Protein AF-A0AAU5Z1F2-F1 (afdb_monomer_lite)

Foldseek 3Di:
DDPPDPPVPQQAEAEDEDEFEDDDVCLVVLLVVLVVLLCLQVLHDPNVVVCVVNSYHYDHDHFHYDDSSRVSSVVSVVSVVDPPPPPVD

pLDDT: mean 87.54, std 15.44, range [43.31, 97.75]

Secondary structure (DSSP, 8-state):
--------PPPEEEEEEEEE---TTTHHHHHHHHHHHHHHHTT-TTHHHHHHHTTEEEEEEEEEE-THHHHHHHHHHHHHH-TT--TT-

Radius of gyration: 16.47 Å; chains: 1; bounding box: 30×21×60 Å

Sequence (89 aa):
MDQLNDVQDAPEEIRFAVVLNGGVSLAVWMGGVVREIDRVTRGKGPYGPLLQLLDVKARADVIAGTSAGGINGAALALSQANAHADPKR

Structure (mmCIF, N/CA/C/O backbone):
data_AF-A0AAU5Z1F2-F1
#
_entry.id   AF-A0AAU5Z1F2-F1
#
loop_
_atom_site.group_PDB
_atom_site.id
_atom_site.type_symbol
_atom_site.label_atom_id
_atom_site.label_alt_id
_atom_site.label_comp_id
_atom_site.label_asym_id
_atom_site.label_entity_id
_atom_site.label_seq_id
_atom_site.pdbx_PDB_ins_code
_atom_site.Cartn_x
_atom_site.Cartn_y
_atom_site.Cartn_z
_atom_site.occupancy
_atom_site.B_iso_or_equiv
_atom_site.auth_seq_id
_atom_site.auth_comp_id
_atom_site.auth_asym_id
_atom_site.auth_atom_id
_atom_site.pdbx_PDB_model_num
ATOM 1 N N . MET A 1 1 ? -17.198 9.982 43.683 1.00 43.31 1 MET A N 1
ATOM 2 C CA . MET A 1 1 ? -17.811 9.003 42.762 1.00 43.31 1 MET A CA 1
ATOM 3 C C . MET A 1 1 ? -17.301 9.407 41.399 1.00 43.31 1 MET A C 1
ATOM 5 O O . MET A 1 1 ? -17.893 10.264 40.758 1.00 43.31 1 MET A O 1
ATOM 9 N N . ASP A 1 2 ? -16.086 8.954 41.099 1.00 46.12 2 ASP A N 1
ATOM 10 C CA . ASP A 1 2 ? -15.282 9.473 39.997 1.00 46.12 2 ASP A CA 1
ATOM 11 C C . ASP A 1 2 ? -15.890 9.034 38.673 1.00 46.12 2 ASP A C 1
ATOM 13 O O . ASP A 1 2 ? -15.905 7.852 38.335 1.00 46.12 2 ASP A O 1
ATOM 17 N N . GLN A 1 3 ? -16.398 10.010 37.926 1.00 55.22 3 GLN A N 1
ATOM 18 C CA . GLN A 1 3 ? -16.552 9.885 36.487 1.00 55.22 3 GLN A CA 1
ATOM 19 C C . GLN A 1 3 ? -15.139 9.904 35.900 1.00 55.22 3 GLN A C 1
ATOM 21 O O . GLN A 1 3 ? -14.617 10.954 35.534 1.00 55.22 3 GLN A O 1
ATOM 26 N N . LEU A 1 4 ? -14.481 8.744 35.900 1.00 54.06 4 LEU A N 1
ATOM 27 C CA . LEU A 1 4 ? -13.286 8.539 35.097 1.00 54.06 4 LEU A CA 1
ATOM 28 C C . LEU A 1 4 ? -13.723 8.695 33.643 1.00 54.06 4 LEU A C 1
ATOM 30 O O . LEU A 1 4 ? -14.511 7.896 33.141 1.00 54.06 4 LEU A O 1
ATOM 34 N N . ASN A 1 5 ? -13.269 9.787 33.030 1.00 50.22 5 ASN A N 1
ATOM 35 C CA . ASN A 1 5 ? -13.365 10.042 31.605 1.00 50.22 5 ASN A CA 1
ATOM 36 C C . ASN A 1 5 ? -13.051 8.753 30.844 1.00 50.22 5 ASN A C 1
ATOM 38 O O . ASN A 1 5 ? -11.907 8.298 30.853 1.00 50.22 5 ASN A O 1
ATOM 42 N N . ASP A 1 6 ? -14.057 8.209 30.167 1.00 57.19 6 ASP A N 1
ATOM 43 C CA . ASP A 1 6 ? -13.878 7.273 29.066 1.00 57.19 6 ASP A CA 1
ATOM 44 C C . ASP A 1 6 ? -13.248 8.073 27.919 1.00 57.19 6 ASP A C 1
ATOM 46 O O . ASP A 1 6 ? -13.915 8.524 26.985 1.00 57.19 6 ASP A O 1
ATOM 50 N N . VAL A 1 7 ? -11.954 8.383 28.051 1.00 59.22 7 VAL A N 1
ATOM 51 C CA . VAL A 1 7 ? -11.138 8.712 26.890 1.00 59.22 7 VAL A CA 1
ATOM 52 C C . VAL A 1 7 ? -11.110 7.405 26.122 1.00 59.22 7 VAL A C 1
ATOM 54 O O . VAL A 1 7 ? -10.333 6.514 26.446 1.00 59.22 7 VAL A O 1
ATOM 57 N N . GLN A 1 8 ? -12.031 7.252 25.171 1.00 60.94 8 GLN A N 1
ATOM 58 C CA . GLN A 1 8 ? -11.882 6.256 24.125 1.00 60.94 8 GLN A CA 1
ATOM 59 C C . GLN A 1 8 ? -10.555 6.579 23.446 1.00 60.94 8 GLN A C 1
ATOM 61 O O . GLN A 1 8 ? -10.497 7.463 22.587 1.00 60.94 8 GLN A O 1
ATOM 66 N N . ASP A 1 9 ? -9.478 5.941 23.904 1.00 69.88 9 ASP A N 1
ATOM 67 C CA . ASP A 1 9 ? -8.188 6.033 23.250 1.00 69.88 9 ASP A CA 1
ATOM 68 C C . ASP A 1 9 ? -8.432 5.623 21.802 1.00 69.88 9 ASP A C 1
ATOM 70 O O . ASP A 1 9 ? -9.001 4.567 21.510 1.00 69.88 9 ASP A O 1
ATOM 74 N N . ALA A 1 10 ? -8.128 6.537 20.880 1.00 75.88 10 ALA A N 1
ATOM 75 C CA . ALA A 1 10 ? -8.285 6.246 19.470 1.00 75.88 10 ALA A CA 1
ATOM 76 C C . ALA A 1 10 ? -7.452 4.990 19.161 1.00 75.88 10 ALA A C 1
ATOM 78 O O . ALA A 1 10 ? -6.311 4.917 19.624 1.00 75.88 10 ALA A O 1
ATOM 79 N N . PRO A 1 11 ? -7.992 4.026 18.390 1.00 84.06 11 PRO A N 1
ATOM 80 C CA . PRO A 1 11 ? -7.277 2.790 18.098 1.00 84.06 11 PRO A CA 1
ATOM 81 C C . PRO A 1 11 ? -5.916 3.121 17.492 1.00 84.06 11 PRO A C 1
ATOM 83 O O . PRO A 1 11 ? -5.809 4.049 16.678 1.00 84.06 11 PRO A O 1
ATOM 86 N N . GLU A 1 12 ? -4.892 2.371 17.892 1.00 93.00 12 GLU A N 1
ATOM 87 C CA . GLU A 1 12 ? -3.517 2.603 17.452 1.00 93.00 12 GLU A CA 1
ATOM 88 C C . GLU A 1 12 ? -3.443 2.567 15.915 1.00 93.00 12 GLU A C 1
ATOM 90 O O . GLU A 1 12 ? -4.061 1.727 15.261 1.00 93.00 12 GLU A O 1
ATOM 95 N N . GLU A 1 13 ? -2.713 3.501 15.297 1.00 94.88 13 GLU A N 1
ATOM 96 C CA . GLU A 1 13 ? -2.612 3.583 13.837 1.00 94.88 13 GLU A CA 1
ATOM 97 C C . GLU A 1 13 ? -1.218 3.162 13.361 1.00 94.88 13 GLU A C 1
ATOM 99 O O . GLU A 1 13 ? -0.221 3.851 13.580 1.00 94.88 13 GLU A O 1
ATOM 104 N N . ILE A 1 14 ? -1.154 2.045 12.636 1.00 95.31 14 ILE A N 1
ATOM 105 C CA . ILE A 1 14 ? 0.051 1.589 11.948 1.00 95.31 14 ILE A CA 1
ATOM 106 C C . ILE A 1 14 ? 0.199 2.386 10.654 1.00 95.31 14 ILE A C 1
ATOM 108 O O . ILE A 1 14 ? -0.541 2.197 9.682 1.00 95.31 14 ILE A O 1
ATOM 112 N N . ARG A 1 15 ? 1.194 3.270 10.641 1.00 95.88 15 ARG A N 1
ATOM 113 C CA . ARG A 1 15 ? 1.464 4.211 9.553 1.00 95.88 15 ARG A CA 1
ATOM 114 C C . ARG A 1 15 ? 2.733 3.823 8.815 1.00 95.88 15 ARG A C 1
ATOM 116 O O . ARG A 1 15 ? 3.789 3.674 9.427 1.00 95.88 15 ARG A O 1
ATOM 123 N N . PHE A 1 16 ? 2.644 3.654 7.501 1.00 93.62 16 PHE A N 1
ATOM 124 C CA . PHE A 1 16 ? 3.774 3.207 6.693 1.00 93.62 16 PHE A CA 1
ATOM 125 C C . PHE A 1 16 ? 3.941 4.010 5.402 1.00 93.62 16 PHE A C 1
ATOM 127 O O . PHE A 1 16 ? 3.011 4.623 4.872 1.00 93.62 16 PHE A O 1
ATOM 134 N N . ALA A 1 17 ? 5.173 3.991 4.900 1.00 96.88 17 ALA A N 1
ATOM 135 C CA . ALA A 1 17 ? 5.555 4.531 3.606 1.00 96.88 17 ALA A CA 1
ATOM 136 C C . ALA A 1 17 ? 5.851 3.380 2.643 1.00 96.88 17 ALA A C 1
ATOM 138 O O . ALA A 1 17 ? 6.465 2.384 3.032 1.00 96.88 17 ALA A O 1
ATOM 139 N N . VAL A 1 18 ? 5.446 3.523 1.383 1.00 96.38 18 VAL A N 1
ATOM 140 C CA . VAL A 1 18 ? 5.702 2.525 0.339 1.00 96.38 18 VAL A CA 1
ATOM 141 C C . VAL A 1 18 ? 6.455 3.146 -0.828 1.00 96.38 18 VAL A C 1
ATOM 143 O O . VAL A 1 18 ? 6.134 4.244 -1.288 1.00 96.38 18 VAL A O 1
ATOM 146 N N . VAL A 1 19 ? 7.455 2.417 -1.323 1.00 96.81 19 VAL A N 1
ATOM 147 C CA . VAL A 1 19 ? 8.226 2.778 -2.515 1.00 96.81 19 VAL A CA 1
ATOM 148 C C . VAL A 1 19 ? 8.115 1.646 -3.526 1.00 96.81 19 VAL A C 1
ATOM 150 O O . VAL A 1 19 ? 8.519 0.516 -3.257 1.00 96.81 19 VAL A O 1
ATOM 153 N N . LEU A 1 20 ? 7.555 1.950 -4.693 1.00 95.81 20 LEU A N 1
ATOM 154 C CA . LEU A 1 20 ? 7.347 0.999 -5.779 1.00 95.81 20 LEU A CA 1
ATOM 155 C C . LEU A 1 20 ? 8.395 1.234 -6.870 1.00 95.81 20 LEU A C 1
ATOM 157 O O . LEU A 1 20 ? 8.305 2.179 -7.660 1.00 95.81 20 LEU A O 1
ATOM 161 N N . ASN A 1 21 ? 9.407 0.369 -6.910 1.00 92.75 21 ASN A N 1
ATOM 162 C CA . ASN A 1 21 ? 10.464 0.429 -7.916 1.00 92.75 21 ASN A CA 1
ATOM 163 C C . ASN A 1 21 ? 9.952 -0.092 -9.264 1.00 92.75 21 ASN A C 1
ATOM 165 O O . ASN A 1 21 ? 9.357 -1.164 -9.341 1.00 92.75 21 ASN A O 1
ATOM 169 N N . GLY A 1 22 ? 10.176 0.676 -10.331 1.00 89.06 22 GLY A N 1
ATOM 170 C CA . GLY A 1 22 ? 9.682 0.353 -11.667 1.00 89.06 22 GLY A CA 1
ATOM 171 C C . GLY A 1 22 ? 10.293 -0.894 -12.316 1.00 89.06 22 GLY A C 1
ATOM 172 O O . GLY A 1 22 ? 11.276 -1.464 -11.854 1.00 89.06 22 GLY A O 1
ATOM 173 N N . GLY A 1 23 ? 9.702 -1.286 -13.446 1.00 90.81 23 GLY A N 1
ATOM 174 C CA . GLY A 1 23 ? 10.114 -2.424 -14.270 1.00 90.81 23 GLY A CA 1
ATOM 175 C C . GLY A 1 23 ? 8.900 -3.069 -14.938 1.00 90.81 23 GLY A C 1
ATOM 176 O O . GLY A 1 23 ? 7.886 -3.296 -14.281 1.00 90.81 23 GLY A O 1
ATOM 177 N N . VAL A 1 24 ? 8.979 -3.355 -16.241 1.00 84.62 24 VAL A N 1
ATOM 178 C CA . VAL A 1 24 ? 7.824 -3.846 -17.021 1.00 84.62 24 VAL A CA 1
ATOM 179 C C . VAL A 1 24 ? 7.283 -5.175 -16.492 1.00 84.62 24 VAL A C 1
ATOM 181 O O . VAL A 1 24 ? 6.092 -5.281 -16.218 1.00 84.62 24 VAL A O 1
ATOM 184 N N . SER A 1 25 ? 8.156 -6.155 -16.240 1.00 84.50 25 SER A N 1
ATOM 185 C CA . SER A 1 25 ? 7.758 -7.474 -15.729 1.00 84.50 25 SER A CA 1
ATOM 186 C C . SER A 1 25 ? 7.178 -7.410 -14.315 1.00 84.50 25 SER A C 1
ATOM 188 O O . SER A 1 25 ? 6.366 -8.248 -13.937 1.00 84.50 25 SER A O 1
ATOM 190 N N . LEU A 1 26 ? 7.566 -6.397 -13.536 1.00 90.81 26 LEU A N 1
ATOM 191 C CA . LEU A 1 26 ? 7.116 -6.222 -12.158 1.00 90.81 26 LEU A CA 1
ATOM 192 C C . LEU A 1 26 ? 5.807 -5.415 -12.069 1.00 90.81 26 LEU A C 1
ATOM 194 O O . LEU A 1 26 ? 5.158 -5.419 -11.027 1.00 90.81 26 LEU A O 1
ATOM 198 N N . ALA A 1 27 ? 5.373 -4.766 -13.158 1.00 92.69 27 ALA A N 1
ATOM 199 C CA . ALA A 1 27 ? 4.185 -3.910 -13.187 1.00 92.69 27 ALA A CA 1
ATOM 200 C C . ALA A 1 27 ? 2.915 -4.628 -12.705 1.00 92.69 27 ALA A C 1
ATOM 202 O O . ALA A 1 27 ? 2.168 -4.087 -11.891 1.00 92.69 27 ALA A O 1
ATOM 203 N N . VAL A 1 28 ? 2.695 -5.855 -13.185 1.00 93.94 28 VAL A N 1
ATOM 204 C CA . VAL A 1 28 ? 1.516 -6.665 -12.838 1.00 93.94 28 VAL A CA 1
ATOM 205 C C . VAL A 1 28 ? 1.595 -7.153 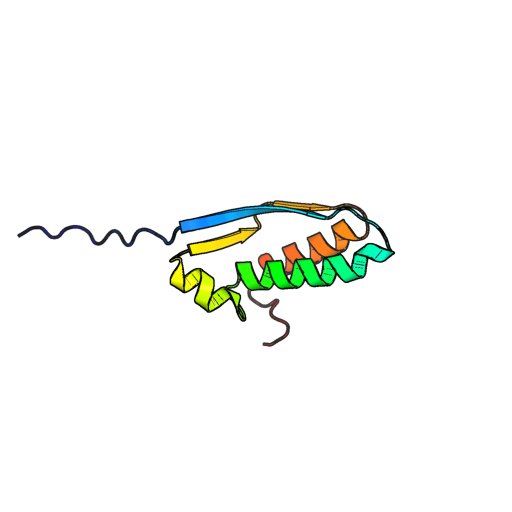-11.392 1.00 93.94 28 VAL A C 1
ATOM 207 O O . VAL A 1 28 ? 0.605 -7.105 -10.665 1.00 93.94 28 VAL A O 1
ATOM 210 N N . TRP A 1 29 ? 2.785 -7.568 -10.950 1.00 93.62 29 TRP A N 1
ATOM 211 C CA . TRP A 1 29 ? 3.014 -8.003 -9.573 1.00 93.62 29 TRP A CA 1
ATOM 212 C C . TRP A 1 29 ? 2.772 -6.864 -8.573 1.00 93.62 29 TRP A C 1
ATOM 214 O O . TRP A 1 29 ? 2.043 -7.047 -7.598 1.00 93.62 29 TRP A O 1
ATOM 224 N N . MET A 1 30 ? 3.288 -5.661 -8.861 1.00 96.19 30 MET A N 1
ATOM 225 C CA . MET A 1 30 ? 3.034 -4.460 -8.056 1.00 96.19 30 MET A CA 1
ATOM 226 C C . MET A 1 30 ? 1.547 -4.116 -7.989 1.00 96.19 30 MET A C 1
ATOM 228 O O . MET A 1 30 ? 1.086 -3.673 -6.941 1.00 96.19 30 MET A O 1
ATOM 232 N N . GLY A 1 31 ? 0.787 -4.373 -9.056 1.00 94.81 31 GLY A N 1
ATOM 233 C CA . GLY A 1 31 ? -0.666 -4.212 -9.047 1.00 94.81 31 GLY A CA 1
ATOM 234 C C . GLY A 1 31 ? -1.347 -5.096 -8.005 1.00 94.81 31 GLY A C 1
ATOM 235 O O . GLY A 1 31 ? -2.208 -4.622 -7.269 1.00 94.81 31 GLY A O 1
ATOM 236 N N . GLY A 1 32 ? -0.926 -6.357 -7.879 1.00 95.75 32 GLY A N 1
ATOM 237 C CA . GLY A 1 32 ? -1.397 -7.248 -6.814 1.00 95.75 32 GLY A CA 1
ATOM 238 C C . GLY A 1 32 ? -1.030 -6.738 -5.418 1.00 95.75 32 GLY A C 1
ATOM 239 O O . GLY A 1 32 ? -1.888 -6.663 -4.542 1.00 95.75 32 GLY A O 1
ATOM 240 N N . VAL A 1 33 ? 0.219 -6.308 -5.230 1.00 96.19 33 VAL A N 1
ATOM 241 C CA . VAL A 1 33 ? 0.702 -5.774 -3.944 1.00 96.19 33 VAL A CA 1
ATOM 242 C C . VAL A 1 33 ? -0.072 -4.525 -3.523 1.00 96.19 33 VAL A C 1
ATOM 244 O O . VAL A 1 33 ? -0.563 -4.453 -2.400 1.00 96.19 33 VAL A O 1
ATOM 247 N N . VAL A 1 34 ? -0.253 -3.565 -4.432 1.00 96.25 34 VAL A N 1
ATOM 248 C CA . VAL A 1 34 ? -1.041 -2.348 -4.188 1.00 96.25 34 VAL A CA 1
ATOM 249 C C . VAL A 1 34 ? -2.487 -2.676 -3.811 1.00 96.25 34 VAL A C 1
ATOM 251 O O . VAL A 1 34 ? -3.058 -2.010 -2.949 1.00 96.25 34 VAL A O 1
ATOM 254 N N . ARG A 1 35 ? -3.081 -3.720 -4.399 1.00 95.81 35 ARG A N 1
ATOM 255 C CA . ARG A 1 35 ? -4.444 -4.156 -4.057 1.00 95.81 35 ARG A CA 1
ATOM 256 C C . ARG A 1 35 ? -4.547 -4.718 -2.644 1.00 95.81 35 ARG A C 1
ATOM 258 O O . ARG A 1 35 ? -5.543 -4.447 -1.980 1.00 95.81 35 ARG A O 1
ATOM 265 N N . GLU A 1 36 ? -3.559 -5.475 -2.179 1.00 97.19 36 GLU A N 1
ATOM 266 C CA . GLU A 1 36 ? -3.554 -5.949 -0.791 1.00 97.19 36 GLU A CA 1
ATOM 267 C C . GLU A 1 36 ? -3.253 -4.814 0.196 1.00 97.19 36 GLU A C 1
ATOM 269 O O . GLU A 1 36 ? -3.894 -4.749 1.244 1.00 97.19 36 GLU A O 1
ATOM 274 N N . ILE A 1 37 ? -2.379 -3.866 -0.170 1.00 96.75 37 ILE A N 1
ATOM 275 C CA . ILE A 1 37 ? -2.149 -2.645 0.620 1.00 96.75 37 ILE A CA 1
ATOM 276 C C . ILE A 1 37 ? -3.456 -1.851 0.784 1.00 96.75 37 ILE A C 1
ATOM 278 O O . ILE A 1 37 ? -3.805 -1.482 1.900 1.00 96.75 37 ILE A O 1
ATOM 282 N N . ASP A 1 38 ? -4.223 -1.644 -0.289 1.00 95.62 38 ASP A N 1
ATOM 283 C CA . ASP A 1 38 ? -5.536 -0.980 -0.214 1.00 95.62 38 ASP A CA 1
ATOM 284 C C . ASP A 1 38 ? -6.549 -1.763 0.643 1.00 95.62 38 ASP A C 1
ATOM 286 O O . ASP A 1 38 ? -7.382 -1.187 1.345 1.00 95.62 38 ASP A O 1
ATOM 290 N N . ARG A 1 39 ? -6.498 -3.100 0.625 1.00 95.88 39 ARG A N 1
ATOM 291 C CA . ARG A 1 39 ? -7.385 -3.912 1.466 1.00 95.88 39 ARG A CA 1
ATOM 292 C C . ARG A 1 39 ? -7.037 -3.802 2.940 1.00 95.88 39 ARG A C 1
ATOM 294 O O . ARG A 1 39 ? -7.967 -3.690 3.735 1.00 95.88 39 ARG A O 1
ATOM 301 N N . VAL A 1 40 ? -5.756 -3.824 3.311 1.00 96.88 40 VAL A N 1
ATOM 302 C CA . VAL A 1 40 ? -5.366 -3.671 4.720 1.00 96.88 40 VAL A CA 1
ATOM 303 C C . VAL A 1 40 ? -5.682 -2.264 5.225 1.00 96.88 40 VAL A C 1
ATOM 305 O O . VAL A 1 40 ? -6.289 -2.142 6.283 1.00 96.88 40 VAL A O 1
ATOM 308 N N . THR A 1 41 ? -5.424 -1.203 4.451 1.00 95.50 41 THR A N 1
ATOM 309 C CA . T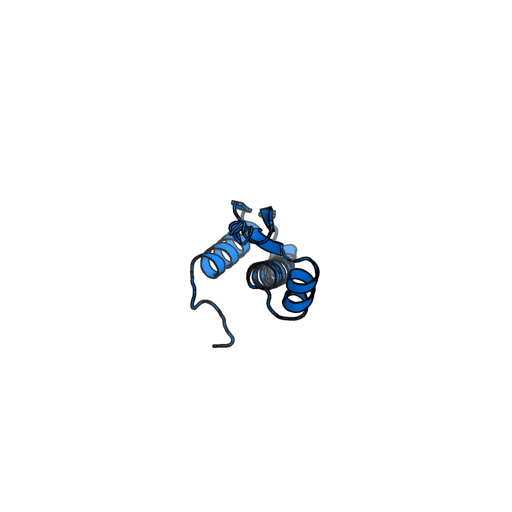HR A 1 41 ? -5.764 0.175 4.867 1.00 95.50 41 THR A CA 1
ATOM 310 C C . THR A 1 41 ? -7.268 0.408 5.015 1.00 95.50 41 THR A C 1
ATOM 312 O O . THR A 1 41 ? -7.695 1.296 5.750 1.00 95.50 41 THR A O 1
ATOM 315 N N . ARG A 1 42 ? -8.095 -0.392 4.334 1.00 93.69 42 ARG A N 1
ATOM 316 C CA . ARG A 1 42 ? -9.564 -0.335 4.417 1.00 93.69 42 ARG A CA 1
ATOM 317 C C . ARG A 1 42 ? -10.182 -1.415 5.306 1.00 93.69 42 ARG A C 1
ATOM 319 O O . ARG A 1 42 ? -11.407 -1.508 5.347 1.00 93.69 42 ARG A O 1
ATOM 326 N N . GLY A 1 43 ? -9.374 -2.259 5.951 1.00 94.38 43 GLY A N 1
ATOM 327 C CA . GLY A 1 43 ? -9.852 -3.392 6.750 1.00 94.38 43 GLY A CA 1
ATOM 328 C C . GLY A 1 43 ? -10.735 -4.380 5.979 1.00 94.38 43 GLY A C 1
ATOM 329 O O . GLY A 1 43 ? -11.684 -4.935 6.528 1.00 94.38 43 GLY A O 1
ATOM 330 N N . LYS A 1 44 ? -10.460 -4.594 4.689 1.00 94.31 44 LYS A N 1
ATOM 331 C CA . LYS A 1 44 ? -11.237 -5.490 3.821 1.00 94.31 44 LYS A CA 1
ATOM 332 C C . LYS A 1 44 ? -10.679 -6.909 3.805 1.00 94.31 44 LYS A C 1
ATOM 334 O O . LYS A 1 44 ? -9.474 -7.131 3.885 1.00 94.31 44 LYS A O 1
ATOM 339 N N . GLY A 1 45 ? -11.565 -7.878 3.580 1.00 95.19 45 GLY A N 1
ATOM 340 C CA . GLY A 1 45 ? -11.186 -9.285 3.446 1.00 95.19 45 GLY A CA 1
ATOM 341 C C . GLY A 1 45 ? -10.554 -9.825 4.736 1.00 95.19 45 GLY A C 1
ATOM 342 O O . GLY A 1 45 ? -11.075 -9.533 5.812 1.00 95.19 45 GLY A O 1
ATOM 343 N N . PRO A 1 46 ? -9.449 -10.591 4.661 1.00 96.19 46 PRO A N 1
ATOM 344 C CA . PRO A 1 46 ? -8.846 -11.211 5.843 1.00 96.19 46 PRO A CA 1
ATOM 345 C C . PRO A 1 46 ? -8.231 -10.197 6.822 1.00 96.19 46 PRO A C 1
ATOM 347 O O . PRO A 1 46 ? -8.021 -10.532 7.983 1.00 96.19 46 PRO A O 1
ATOM 350 N N . TYR A 1 47 ? -7.961 -8.963 6.384 1.00 97.19 47 TYR A N 1
ATOM 351 C CA . TYR A 1 47 ? -7.334 -7.941 7.222 1.00 97.19 47 TYR A CA 1
ATOM 352 C C . TYR A 1 47 ? -8.292 -7.331 8.248 1.00 97.19 47 TYR A C 1
ATOM 354 O O . TYR A 1 47 ? -7.842 -6.932 9.312 1.00 97.19 47 TYR A O 1
ATOM 362 N N . GLY A 1 48 ? -9.599 -7.285 7.968 1.00 96.25 48 GLY A N 1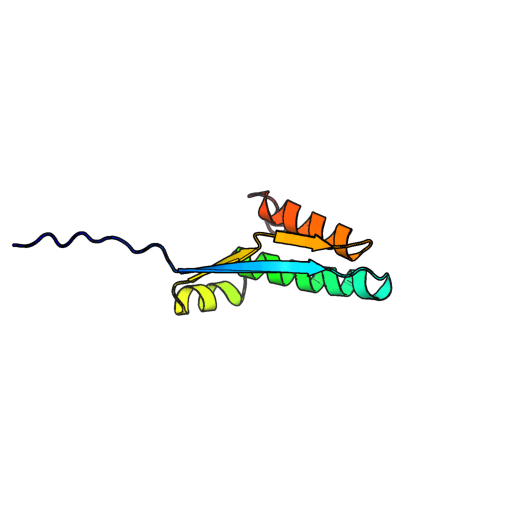
ATOM 363 C CA . GLY A 1 48 ? -10.590 -6.701 8.881 1.00 96.25 48 GLY A CA 1
ATOM 364 C C . GLY A 1 48 ? -10.586 -7.355 10.268 1.00 96.25 48 GLY A C 1
ATOM 365 O O . GLY A 1 48 ? -10.342 -6.656 11.251 1.00 96.25 48 GLY A O 1
ATOM 366 N N . PRO A 1 49 ? -10.766 -8.688 10.365 1.00 97.75 49 PRO A N 1
ATOM 367 C CA . PRO A 1 49 ? -10.702 -9.394 11.645 1.00 97.75 49 PRO A CA 1
ATOM 368 C C . PRO A 1 49 ? -9.351 -9.262 12.357 1.00 97.75 49 PRO A C 1
ATOM 370 O O . PRO A 1 49 ? -9.318 -9.197 13.580 1.00 97.75 49 PRO A O 1
ATOM 373 N N . LEU A 1 50 ? -8.241 -9.207 11.612 1.00 96.38 50 LEU A N 1
ATOM 374 C CA . LEU A 1 50 ? -6.902 -9.058 12.193 1.00 96.38 50 LEU A CA 1
ATOM 375 C C . LEU A 1 50 ? -6.705 -7.672 12.811 1.00 96.38 50 LEU A C 1
ATOM 377 O O . LEU A 1 50 ? -6.236 -7.569 13.938 1.00 96.38 50 LEU A O 1
ATOM 381 N N . LEU A 1 51 ? -7.095 -6.617 12.096 1.00 96.06 51 LEU A N 1
ATOM 382 C CA . LEU A 1 51 ? -7.026 -5.242 12.592 1.00 96.06 51 LEU A CA 1
ATOM 383 C C . LEU A 1 51 ? -7.933 -5.044 13.810 1.00 96.06 51 LEU A C 1
ATOM 385 O O . LEU A 1 51 ? -7.524 -4.408 14.772 1.00 96.06 51 LEU A O 1
ATOM 389 N N . GLN A 1 52 ? -9.123 -5.654 13.804 1.00 95.19 52 GLN A N 1
ATOM 390 C CA . GLN A 1 52 ? -10.029 -5.637 14.952 1.00 95.19 52 GLN A CA 1
ATOM 391 C C . GLN A 1 52 ? -9.456 -6.386 16.161 1.00 95.19 52 GLN A C 1
ATOM 393 O O . GLN A 1 52 ? -9.563 -5.899 17.279 1.00 95.19 52 GLN A O 1
ATOM 398 N N . LEU A 1 53 ? -8.851 -7.561 15.950 1.00 96.31 53 LEU A N 1
ATOM 399 C CA . L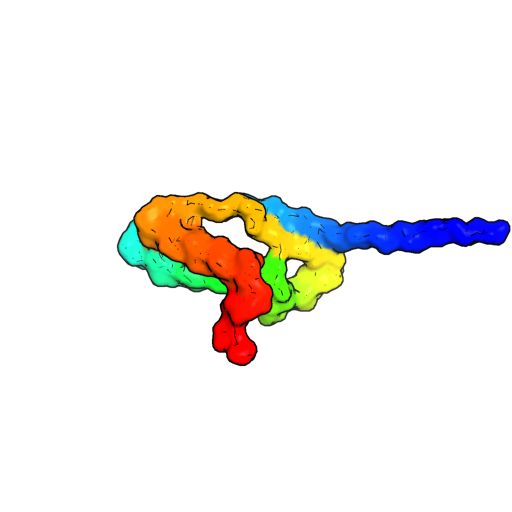EU A 1 53 ? -8.234 -8.343 17.026 1.00 96.31 53 LEU A CA 1
ATOM 400 C C . LEU A 1 53 ? -7.085 -7.586 17.704 1.00 96.31 53 LEU A C 1
ATOM 402 O O . LEU A 1 53 ? -6.869 -7.749 18.900 1.00 96.31 53 LEU A O 1
ATOM 406 N N . LEU A 1 54 ? -6.346 -6.795 16.930 1.00 94.94 54 LEU A N 1
ATOM 407 C CA . LEU A 1 54 ? -5.221 -5.998 17.410 1.00 94.94 54 LEU A CA 1
ATOM 408 C C . LEU A 1 54 ? -5.640 -4.612 17.925 1.00 94.94 54 LEU A C 1
ATOM 410 O O . LEU A 1 54 ? -4.788 -3.898 18.433 1.00 94.94 54 LEU A O 1
ATOM 414 N N . ASP A 1 55 ? -6.914 -4.236 17.781 1.00 94.88 55 ASP A N 1
ATOM 415 C CA . ASP A 1 55 ? -7.430 -2.883 18.030 1.00 94.88 55 ASP A CA 1
ATOM 416 C C . ASP A 1 55 ? -6.615 -1.774 17.333 1.00 94.88 55 ASP A C 1
ATOM 418 O O . ASP A 1 55 ? -6.328 -0.713 17.889 1.00 94.88 55 ASP A O 1
ATOM 422 N N . VAL A 1 56 ? -6.225 -2.030 16.076 1.00 95.75 56 VAL A N 1
ATOM 423 C CA . VAL A 1 56 ? -5.416 -1.101 15.274 1.00 95.75 56 VAL A CA 1
ATOM 424 C C . VAL A 1 56 ? -6.065 -0.745 13.941 1.00 95.75 56 VAL A C 1
ATOM 426 O O . VAL A 1 56 ? -6.853 -1.495 13.361 1.00 95.75 56 VAL A O 1
ATOM 429 N N . LYS A 1 57 ? -5.674 0.405 13.396 1.00 94.81 57 LYS A N 1
ATOM 430 C CA . LYS A 1 57 ? -5.935 0.823 12.012 1.00 94.81 57 LYS A CA 1
ATOM 431 C C . LYS A 1 57 ? -4.633 0.839 11.217 1.00 94.81 57 LYS A C 1
ATOM 433 O O . LYS A 1 57 ? -3.549 0.899 11.784 1.00 94.81 57 LYS A O 1
ATOM 438 N N . ALA A 1 58 ? -4.731 0.797 9.890 1.00 95.50 58 ALA A N 1
ATOM 439 C CA . ALA A 1 58 ? -3.575 0.818 8.999 1.00 95.50 58 ALA A CA 1
ATOM 440 C C . ALA A 1 58 ? -3.687 1.948 7.973 1.00 95.50 58 ALA A C 1
ATOM 442 O O . ALA A 1 58 ? -4.752 2.164 7.388 1.00 95.50 58 ALA A O 1
ATOM 443 N N . ARG A 1 59 ? -2.574 2.636 7.703 1.00 94.62 59 ARG A N 1
ATOM 444 C CA . ARG A 1 59 ? -2.531 3.762 6.767 1.00 94.62 59 ARG A CA 1
ATOM 445 C C . ARG A 1 59 ? -1.217 3.822 5.992 1.00 94.62 59 ARG A C 1
ATOM 447 O O . ARG A 1 59 ? -0.134 3.788 6.566 1.00 94.62 59 ARG A O 1
ATOM 454 N N . ALA A 1 60 ? -1.335 3.983 4.674 1.00 95.19 60 ALA A N 1
ATOM 455 C CA . ALA A 1 60 ? -0.225 4.355 3.805 1.00 95.19 60 ALA A CA 1
ATOM 456 C C . ALA A 1 60 ? -0.187 5.885 3.663 1.00 95.19 60 ALA A C 1
ATOM 458 O O . ALA A 1 60 ? -1.080 6.460 3.038 1.00 95.19 60 ALA A O 1
ATOM 459 N N . ASP A 1 61 ? 0.814 6.544 4.247 1.00 95.38 61 ASP A N 1
ATOM 460 C CA . ASP A 1 61 ? 0.910 8.014 4.234 1.00 95.38 61 ASP A CA 1
ATOM 461 C C . ASP A 1 61 ? 1.739 8.556 3.082 1.00 95.38 61 ASP A C 1
ATOM 463 O O . ASP A 1 61 ? 1.418 9.595 2.508 1.00 95.38 61 ASP A O 1
ATOM 467 N N . VAL A 1 62 ? 2.817 7.852 2.753 1.00 96.75 62 VAL A N 1
ATOM 468 C CA . VAL A 1 62 ? 3.728 8.243 1.684 1.00 96.75 62 VAL A CA 1
ATOM 469 C C . VAL A 1 62 ? 3.748 7.133 0.654 1.00 96.75 62 VAL A C 1
ATOM 471 O O . VAL A 1 62 ? 4.018 5.976 0.972 1.00 96.75 62 VAL A O 1
ATOM 474 N N . ILE A 1 63 ? 3.468 7.504 -0.591 1.00 97.31 63 ILE A N 1
ATOM 475 C CA . ILE A 1 63 ? 3.501 6.606 -1.738 1.00 97.31 63 ILE A CA 1
ATOM 476 C C . ILE A 1 63 ? 4.456 7.219 -2.754 1.00 97.31 63 ILE A C 1
ATOM 478 O O . ILE A 1 63 ? 4.213 8.312 -3.263 1.00 97.31 63 ILE A O 1
ATOM 482 N N . ALA A 1 64 ? 5.543 6.515 -3.047 1.00 96.94 64 ALA A N 1
ATOM 483 C CA . ALA A 1 64 ? 6.514 6.907 -4.058 1.00 96.94 64 ALA A CA 1
ATOM 484 C C . ALA A 1 64 ? 6.717 5.777 -5.072 1.00 96.94 64 ALA A C 1
ATOM 486 O O . ALA A 1 64 ? 6.488 4.602 -4.781 1.00 96.94 64 ALA A O 1
ATOM 487 N N . GLY A 1 65 ? 7.177 6.117 -6.274 1.00 96.12 65 GLY A N 1
ATOM 488 C CA . GLY A 1 65 ? 7.534 5.118 -7.272 1.00 96.12 65 GLY A CA 1
ATOM 489 C C . GLY A 1 65 ? 8.008 5.719 -8.587 1.00 96.12 65 GLY A C 1
ATOM 490 O O . GLY A 1 65 ? 7.806 6.901 -8.859 1.00 96.12 65 GLY A O 1
ATOM 491 N N . THR A 1 66 ? 8.638 4.888 -9.414 1.00 96.12 66 THR A N 1
ATOM 492 C CA . THR A 1 66 ? 9.173 5.278 -10.727 1.00 96.12 66 THR A CA 1
ATOM 493 C C . THR A 1 66 ? 8.630 4.362 -11.824 1.00 96.12 66 THR A C 1
ATOM 495 O O . THR A 1 66 ? 8.405 3.172 -11.599 1.00 96.12 66 THR A O 1
ATOM 498 N N . SER A 1 67 ? 8.395 4.897 -13.030 1.00 96.19 67 SER A N 1
ATOM 499 C CA . SER A 1 67 ? 7.890 4.130 -14.186 1.00 96.19 67 SER A CA 1
ATOM 500 C C . SER A 1 67 ? 6.623 3.313 -13.840 1.00 96.19 67 SER A C 1
ATOM 502 O O . SER A 1 67 ? 5.657 3.868 -13.314 1.00 96.19 67 SER A O 1
ATOM 504 N N . ALA A 1 68 ? 6.620 1.998 -14.076 1.00 95.50 68 ALA A N 1
ATOM 505 C CA . ALA A 1 68 ? 5.518 1.100 -13.728 1.00 95.50 68 ALA A CA 1
ATOM 506 C C . ALA A 1 68 ? 5.145 1.115 -12.232 1.00 95.50 68 ALA A C 1
ATOM 508 O O . ALA A 1 68 ? 3.975 0.938 -11.887 1.00 95.50 68 ALA A O 1
ATOM 509 N N . GLY A 1 69 ? 6.112 1.350 -11.342 1.00 96.56 69 GLY A N 1
ATOM 510 C CA . GLY A 1 69 ? 5.847 1.502 -9.913 1.00 96.56 69 GLY A CA 1
ATOM 511 C C . GLY A 1 69 ? 5.140 2.819 -9.596 1.00 96.56 69 GLY A C 1
ATOM 512 O O . GLY A 1 69 ? 4.240 2.844 -8.764 1.00 96.56 69 GLY A O 1
ATOM 513 N N . GLY A 1 70 ? 5.454 3.888 -10.335 1.00 96.75 70 GLY A N 1
ATOM 514 C CA . GLY A 1 70 ? 4.754 5.171 -10.244 1.00 96.75 70 GLY A CA 1
ATOM 515 C C . GLY A 1 70 ? 3.280 5.070 -10.648 1.00 96.75 70 GLY A C 1
ATOM 516 O O . GLY A 1 70 ? 2.425 5.596 -9.945 1.00 96.75 70 GLY A O 1
ATOM 517 N N . ILE A 1 71 ? 2.961 4.333 -11.720 1.00 96.56 71 ILE A N 1
ATOM 518 C CA . ILE A 1 71 ? 1.566 4.102 -12.152 1.00 96.56 71 ILE A CA 1
ATOM 519 C C . ILE A 1 71 ? 0.781 3.324 -11.084 1.00 96.56 71 ILE A C 1
ATOM 521 O O . ILE A 1 71 ? -0.332 3.712 -10.731 1.00 96.56 71 ILE A O 1
ATOM 525 N N . ASN A 1 72 ? 1.365 2.259 -10.527 1.00 97.06 72 ASN A N 1
ATOM 526 C CA . ASN A 1 72 ? 0.744 1.501 -9.435 1.00 97.06 72 ASN A CA 1
ATOM 527 C C . ASN A 1 72 ? 0.590 2.347 -8.159 1.00 97.06 72 ASN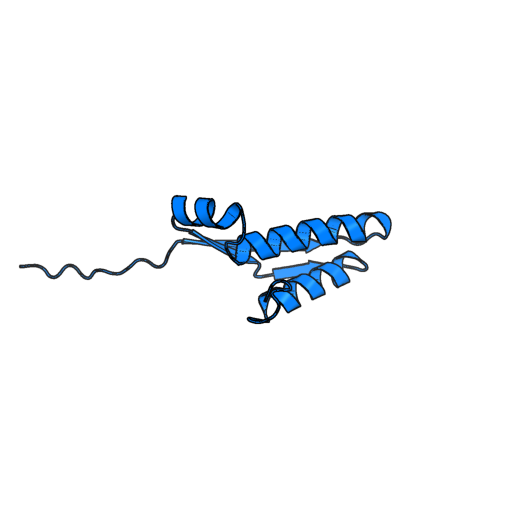 A C 1
ATOM 529 O O . ASN A 1 72 ? -0.448 2.290 -7.502 1.00 97.06 72 ASN A O 1
ATOM 533 N N . GLY A 1 73 ? 1.586 3.175 -7.837 1.00 96.50 73 GLY A N 1
ATOM 534 C CA . GLY A 1 73 ? 1.532 4.110 -6.715 1.00 96.50 73 GLY A CA 1
ATOM 535 C C . GLY A 1 73 ? 0.444 5.167 -6.891 1.00 96.50 73 GLY A C 1
ATOM 536 O O . GLY A 1 73 ? -0.321 5.417 -5.964 1.00 96.50 73 GLY A O 1
ATOM 537 N N . ALA A 1 74 ? 0.302 5.726 -8.094 1.00 96.25 74 ALA A N 1
ATOM 538 C CA . ALA A 1 74 ? -0.775 6.654 -8.422 1.00 96.25 74 ALA A CA 1
ATOM 539 C C . ALA A 1 74 ? -2.154 5.990 -8.292 1.00 96.25 74 ALA A C 1
ATOM 541 O O . ALA A 1 74 ? -3.069 6.598 -7.743 1.00 96.25 74 ALA A O 1
ATOM 542 N N . ALA A 1 75 ? -2.300 4.734 -8.726 1.00 95.38 75 ALA A N 1
ATOM 543 C CA . ALA A 1 75 ? -3.538 3.976 -8.547 1.00 95.38 75 ALA A CA 1
ATOM 544 C C . ALA A 1 75 ? -3.867 3.733 -7.062 1.00 95.38 75 ALA A C 1
ATOM 546 O O . ALA A 1 75 ? -5.014 3.930 -6.655 1.00 95.38 75 ALA A O 1
ATOM 547 N N . LEU A 1 76 ? -2.872 3.369 -6.239 1.00 95.94 76 LEU A N 1
ATOM 548 C CA . LEU A 1 76 ? -3.048 3.242 -4.787 1.00 95.94 76 LEU A CA 1
ATOM 549 C C . LEU A 1 76 ? -3.476 4.573 -4.163 1.00 95.94 76 LEU A C 1
ATOM 551 O O . LEU A 1 76 ? -4.457 4.618 -3.427 1.00 95.94 76 LEU A O 1
ATOM 555 N N . ALA A 1 77 ? -2.759 5.656 -4.472 1.00 95.44 77 ALA A N 1
ATOM 556 C CA . ALA A 1 77 ? -3.036 6.987 -3.941 1.00 95.44 77 ALA A CA 1
ATOM 557 C C . ALA A 1 77 ? -4.443 7.459 -4.325 1.00 95.44 77 ALA A C 1
ATOM 559 O O . ALA A 1 77 ? -5.181 7.964 -3.480 1.00 95.44 77 ALA A O 1
ATOM 560 N N . LEU A 1 78 ? -4.841 7.228 -5.580 1.00 94.94 78 LEU A N 1
ATOM 561 C CA . LEU A 1 78 ? -6.180 7.534 -6.064 1.00 94.94 78 LEU A CA 1
ATOM 562 C C . LEU A 1 78 ? -7.242 6.728 -5.318 1.00 94.94 78 LEU A C 1
ATOM 564 O O . LEU A 1 78 ? -8.274 7.291 -4.964 1.00 94.94 78 LEU A O 1
ATOM 568 N N . SER A 1 79 ? -7.009 5.438 -5.060 1.00 93.06 79 SER A N 1
ATOM 569 C CA . SER A 1 79 ? -7.924 4.663 -4.224 1.00 93.06 79 SER A CA 1
ATOM 570 C C . SER A 1 79 ? -8.027 5.291 -2.837 1.00 93.06 79 SER A C 1
ATOM 572 O O . SER A 1 79 ? -9.117 5.675 -2.425 1.00 93.06 79 SER A O 1
ATOM 574 N N . GLN A 1 80 ? -6.903 5.482 -2.148 1.00 91.38 80 GLN A N 1
ATOM 575 C CA . GLN A 1 80 ? -6.861 5.994 -0.776 1.00 91.38 80 GLN A CA 1
ATOM 576 C C . GLN A 1 80 ? -7.530 7.369 -0.619 1.00 91.38 80 GLN A C 1
ATOM 578 O O . GLN A 1 80 ? -8.202 7.606 0.384 1.00 91.38 80 GLN A O 1
ATOM 583 N N . ALA A 1 81 ? -7.395 8.253 -1.610 1.00 90.12 81 ALA A N 1
ATOM 584 C CA . ALA A 1 81 ? -8.037 9.567 -1.610 1.00 90.12 81 ALA A CA 1
ATOM 585 C C . ALA A 1 81 ? -9.549 9.512 -1.909 1.00 90.12 81 ALA A C 1
ATOM 587 O O . ALA A 1 81 ? -10.289 10.417 -1.526 1.00 90.12 81 ALA A O 1
ATOM 588 N N . ASN A 1 82 ? -10.024 8.457 -2.575 1.00 87.12 82 ASN A N 1
ATOM 589 C CA . ASN A 1 82 ? -11.411 8.326 -3.004 1.00 87.12 82 ASN A CA 1
ATOM 590 C C . ASN A 1 82 ? -12.196 7.362 -2.103 1.00 87.12 82 ASN A C 1
ATOM 592 O O . ASN A 1 82 ? -12.012 6.141 -2.122 1.00 87.12 82 ASN A O 1
ATOM 596 N N . ALA A 1 83 ? -13.192 7.897 -1.393 1.00 70.75 83 ALA A N 1
ATOM 597 C CA . ALA A 1 83 ? -14.137 7.097 -0.607 1.00 70.75 83 ALA A CA 1
ATOM 598 C C . ALA A 1 83 ? -14.992 6.135 -1.466 1.00 70.75 83 ALA A C 1
ATOM 600 O O . ALA A 1 83 ? -15.525 5.153 -0.952 1.00 70.75 83 ALA A O 1
ATOM 601 N N . HIS A 1 84 ? -15.101 6.401 -2.773 1.00 65.69 84 HIS A N 1
ATOM 602 C CA . HIS A 1 84 ? -15.891 5.623 -3.734 1.00 65.69 84 HIS A CA 1
ATOM 603 C C . HIS A 1 84 ? -15.071 4.667 -4.606 1.00 65.69 84 HIS A C 1
ATOM 605 O O . HIS A 1 84 ? -15.657 3.947 -5.403 1.00 65.69 84 HIS A O 1
ATOM 611 N N . ALA A 1 85 ? -13.743 4.621 -4.474 1.00 62.16 85 ALA A N 1
ATOM 612 C CA . ALA A 1 85 ? -12.887 3.805 -5.343 1.00 62.16 85 ALA A CA 1
ATOM 613 C C . ALA A 1 85 ? -12.956 2.287 -5.077 1.00 62.16 85 ALA A C 1
ATOM 615 O O . ALA A 1 85 ? -12.104 1.538 -5.546 1.00 62.16 85 ALA A O 1
ATOM 616 N N . ASP A 1 86 ? -13.963 1.814 -4.340 1.00 58.59 86 ASP A N 1
ATOM 617 C CA . ASP A 1 86 ? -14.215 0.388 -4.191 1.00 58.59 86 ASP A CA 1
ATOM 618 C C . ASP A 1 86 ? -14.801 -0.185 -5.491 1.00 58.59 86 ASP A C 1
ATOM 620 O O . ASP A 1 86 ? -15.952 0.117 -5.801 1.00 58.59 86 ASP A O 1
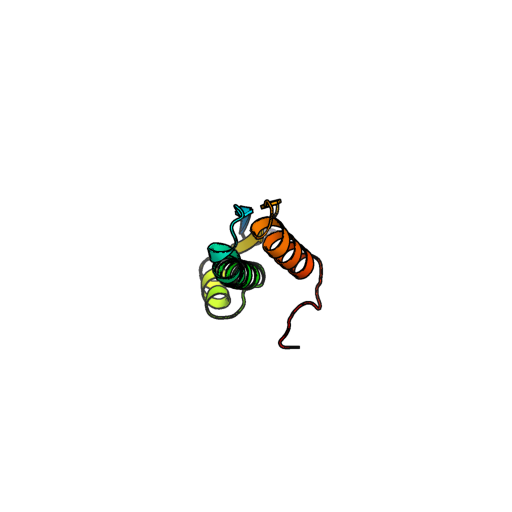ATOM 624 N N . PRO A 1 87 ? -14.091 -1.057 -6.231 1.00 52.31 87 PRO A N 1
ATOM 625 C CA . PRO A 1 87 ? -14.608 -1.622 -7.479 1.00 52.31 87 PRO A CA 1
ATOM 626 C C . PRO A 1 87 ? -15.764 -2.613 -7.261 1.00 52.31 87 PRO A C 1
ATOM 628 O O . PRO A 1 87 ? -16.265 -3.179 -8.228 1.00 52.31 87 PRO A O 1
ATOM 631 N N . LYS A 1 88 ? -16.111 -2.909 -5.999 1.00 45.69 88 LYS A N 1
ATOM 632 C CA . LYS A 1 88 ? -17.196 -3.817 -5.599 1.00 45.69 88 LYS A CA 1
ATOM 633 C C . LYS A 1 88 ? -18.434 -3.098 -5.042 1.00 45.69 88 LYS A C 1
ATOM 635 O O . LYS A 1 88 ? -19.292 -3.776 -4.479 1.00 45.69 88 LYS A O 1
ATOM 640 N N . ARG A 1 89 ? -18.510 -1.768 -5.141 1.00 47.47 89 ARG A N 1
ATOM 641 C CA . ARG A 1 89 ? -19.775 -1.048 -4.933 1.00 47.47 89 ARG A CA 1
ATOM 642 C C . ARG A 1 89 ? -20.626 -1.064 -6.192 1.00 47.47 89 ARG A C 1
ATOM 644 O O . ARG A 1 89 ? -20.037 -0.968 -7.288 1.00 47.47 89 ARG A O 1
#